Protein AF-A0A840ZJH7-F1 (afdb_monomer)

pLDDT: mean 78.41, std 18.19, range [48.03, 97.25]

Radius of gyration: 27.5 Å; Cα contacts (8 Å, |Δi|>4): 42; chains: 1; bounding box: 35×34×86 Å

Sequence (73 aa):
MTPTAAAFRRRAEQCRRFADQLDLSADPSVPALRDMAAEYEAAARALETPVPRFIDGPLTLRDREPDRRSTLR

Nearest PDB structures (foldseek):
  7sau-assembly1_D  TM=6.259E-01  e=1.509E+00  Schleiferia thermophila str. Yellowstone
  7ohu-assembly1_h  TM=4.222E-01  e=5.254E+00  Saccharomyces cerevisiae S288C

Secondary structure (DSSP, 8-state):
-PPPHHHHHHHHHHHHHHHHHS-TTT-THHHHHHHHHHHHHHHHHHHHS------------------------

Solvent-accessible surface area (backbone atoms only — not comparable to full-atom values): 4579 Å² total; per-residue (Å²): 135,84,89,45,40,68,59,27,43,53,51,18,51,51,27,44,54,52,34,68,71,42,61,84,88,76,49,84,57,38,63,56,28,49,50,52,17,52,53,24,44,52,53,18,47,60,68,67,48,75,74,79,75,77,75,81,64,82,85,74,81,71,80,78,80,78,83,86,72,80,81,91,132

Foldseek 3Di:
DDDALVNLQVQLVVLVVVLVVDPVVDDPCNVVSNVSSVVSNVVSCVRVPDDPPPPCDPPPPDDDDDDPDDDDD

Mean predicted aligned error: 13.68 Å

Structure (mmCIF, N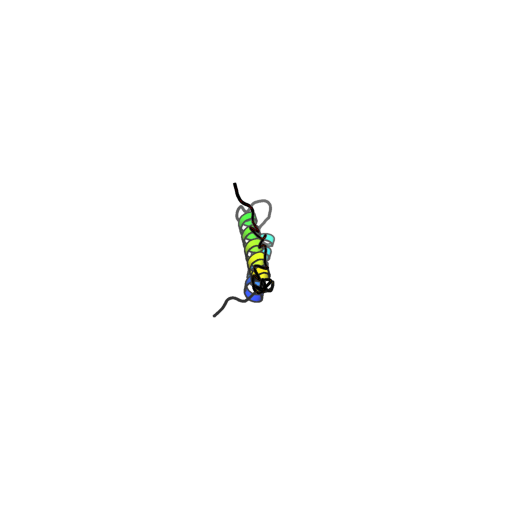/CA/C/O backbone):
data_AF-A0A840ZJH7-F1
#
_entry.id   AF-A0A840ZJH7-F1
#
loop_
_atom_site.group_PDB
_atom_site.id
_atom_site.type_symbol
_atom_site.label_atom_id
_atom_site.label_alt_id
_atom_site.label_comp_id
_atom_site.label_asym_id
_atom_site.label_entity_id
_atom_site.label_seq_id
_atom_site.pdbx_PDB_ins_code
_atom_site.Cartn_x
_atom_site.Cartn_y
_atom_site.Cartn_z
_atom_site.occupancy
_atom_site.B_iso_or_equiv
_atom_site.auth_seq_id
_atom_site.auth_comp_id
_atom_site.auth_asym_id
_atom_site.auth_atom_id
_atom_site.pdbx_PDB_model_num
ATOM 1 N N . MET A 1 1 ? 21.042 6.338 -2.336 1.00 58.88 1 MET A N 1
ATOM 2 C CA . MET A 1 1 ? 20.482 5.002 -2.651 1.00 58.88 1 MET A CA 1
ATOM 3 C C . MET A 1 1 ? 19.226 5.203 -3.477 1.00 58.88 1 MET A C 1
ATOM 5 O O . MET A 1 1 ? 18.390 5.997 -3.066 1.00 58.88 1 MET A O 1
ATOM 9 N N . THR A 1 2 ? 19.106 4.545 -4.629 1.00 71.81 2 THR A N 1
ATOM 10 C CA . THR A 1 2 ? 17.907 4.640 -5.476 1.00 71.81 2 THR A CA 1
ATOM 11 C C . THR A 1 2 ? 16.788 3.785 -4.876 1.00 71.81 2 THR A C 1
ATOM 13 O O . THR A 1 2 ? 17.045 2.625 -4.542 1.00 71.81 2 THR A O 1
ATOM 16 N N . PRO A 1 3 ? 15.568 4.317 -4.698 1.00 78.25 3 PRO A N 1
ATOM 17 C CA . PRO A 1 3 ? 14.445 3.523 -4.215 1.00 78.25 3 PRO A CA 1
ATOM 18 C C . PRO A 1 3 ? 14.085 2.426 -5.229 1.00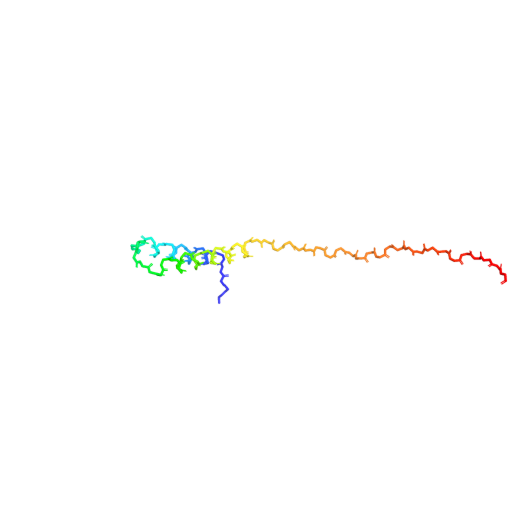 78.25 3 PRO A C 1
ATOM 20 O O . PRO A 1 3 ? 14.028 2.672 -6.431 1.00 78.25 3 PRO A O 1
ATOM 23 N N . THR A 1 4 ? 13.865 1.204 -4.739 1.00 92.25 4 THR A N 1
ATOM 24 C CA . THR A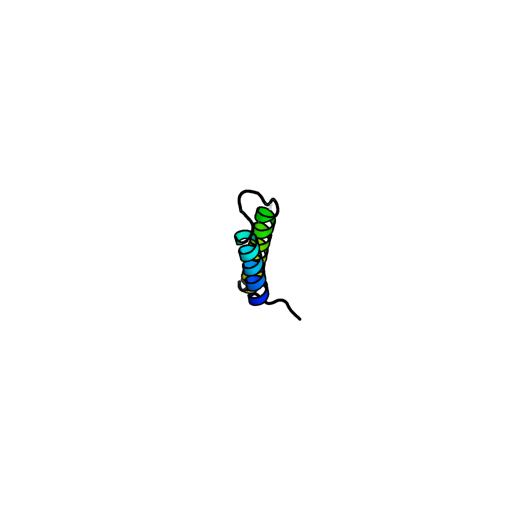 1 4 ? 13.513 0.034 -5.559 1.00 92.25 4 THR A CA 1
ATOM 25 C C . THR A 1 4 ? 12.024 -0.283 -5.448 1.00 92.25 4 THR A C 1
ATOM 27 O O . THR A 1 4 ? 11.390 0.027 -4.437 1.00 92.25 4 THR A O 1
ATOM 30 N N . ALA A 1 5 ? 11.463 -0.975 -6.443 1.00 93.12 5 ALA A N 1
ATOM 31 C CA . ALA A 1 5 ? 10.078 -1.447 -6.385 1.00 93.12 5 ALA A CA 1
ATOM 32 C C . ALA A 1 5 ? 9.810 -2.310 -5.135 1.00 93.12 5 ALA A C 1
ATOM 34 O O . ALA A 1 5 ? 8.785 -2.157 -4.474 1.00 93.12 5 ALA A O 1
ATOM 35 N N . ALA A 1 6 ? 10.779 -3.140 -4.732 1.00 94.25 6 ALA A N 1
ATOM 36 C CA . ALA A 1 6 ? 10.708 -3.925 -3.500 1.00 94.25 6 ALA A CA 1
ATOM 37 C C . ALA A 1 6 ? 10.622 -3.052 -2.234 1.00 94.25 6 ALA A C 1
ATOM 39 O O . ALA A 1 6 ? 9.882 -3.385 -1.306 1.00 94.25 6 ALA A O 1
ATOM 40 N N . ALA A 1 7 ? 11.343 -1.925 -2.189 1.00 94.50 7 ALA A N 1
ATOM 41 C CA . ALA A 1 7 ? 11.259 -0.987 -1.072 1.00 94.50 7 ALA A CA 1
ATOM 42 C C . ALA A 1 7 ? 9.867 -0.340 -0.983 1.00 94.50 7 ALA A C 1
ATOM 44 O O . ALA A 1 7 ? 9.323 -0.216 0.114 1.00 94.50 7 ALA A O 1
ATOM 45 N N . PHE A 1 8 ? 9.266 0.011 -2.123 1.00 95.88 8 PHE A N 1
ATOM 46 C CA . PHE A 1 8 ? 7.901 0.536 -2.172 1.00 95.88 8 PHE A CA 1
ATOM 47 C C . PHE A 1 8 ? 6.855 -0.501 -1.755 1.00 95.88 8 PHE A C 1
ATOM 49 O O . PHE A 1 8 ? 6.027 -0.211 -0.894 1.00 95.88 8 PHE A O 1
ATOM 56 N N . ARG A 1 9 ? 6.946 -1.740 -2.256 1.00 96.06 9 ARG A N 1
ATOM 57 C CA . ARG A 1 9 ? 6.057 -2.841 -1.838 1.00 96.06 9 ARG A CA 1
ATOM 58 C C . ARG A 1 9 ? 6.114 -3.081 -0.326 1.00 96.06 9 ARG A C 1
ATOM 60 O O . ARG A 1 9 ? 5.072 -3.214 0.309 1.00 96.06 9 ARG A O 1
ATOM 67 N N . ARG A 1 10 ? 7.317 -3.062 0.265 1.00 96.38 10 ARG A N 1
ATOM 68 C CA . ARG A 1 10 ? 7.495 -3.174 1.724 1.00 96.38 10 ARG A CA 1
ATOM 69 C C . ARG A 1 10 ? 6.791 -2.053 2.490 1.00 96.38 10 ARG A C 1
ATOM 71 O O . ARG A 1 10 ? 6.167 -2.327 3.509 1.00 96.38 10 ARG A O 1
ATOM 78 N N . ARG A 1 11 ? 6.871 -0.808 2.009 1.00 96.00 11 ARG A N 1
ATOM 79 C CA . ARG A 1 11 ? 6.173 0.327 2.637 1.00 96.00 11 ARG A CA 1
ATOM 80 C C . ARG A 1 11 ? 4.655 0.210 2.507 1.00 96.00 11 ARG A C 1
ATOM 82 O O . ARG A 1 11 ? 3.960 0.410 3.495 1.00 96.00 11 ARG A O 1
ATOM 89 N N . ALA A 1 12 ? 4.147 -0.197 1.342 1.00 96.75 12 ALA A N 1
ATOM 90 C CA . ALA A 1 12 ? 2.718 -0.451 1.151 1.00 96.75 12 ALA A CA 1
ATOM 91 C C . ALA A 1 12 ? 2.187 -1.520 2.120 1.00 96.75 12 ALA A C 1
ATOM 93 O O . ALA A 1 12 ? 1.110 -1.386 2.696 1.00 96.75 12 ALA A O 1
ATOM 94 N N . GLU A 1 13 ? 2.955 -2.591 2.322 1.00 96.94 13 GLU A N 1
ATOM 95 C CA . GLU A 1 13 ? 2.609 -3.645 3.274 1.00 96.94 13 GLU A CA 1
ATOM 96 C C . GLU A 1 13 ? 2.623 -3.151 4.727 1.00 96.94 13 GLU A C 1
ATOM 98 O O . GLU A 1 13 ? 1.719 -3.489 5.486 1.00 96.94 13 GLU A O 1
ATOM 103 N N . GLN A 1 14 ? 3.588 -2.309 5.109 1.00 96.56 14 GLN A N 1
ATOM 104 C CA . GLN A 1 14 ? 3.602 -1.675 6.433 1.00 96.56 14 GLN A CA 1
ATOM 105 C C . GLN A 1 14 ? 2.361 -0.808 6.665 1.00 96.56 14 GLN A C 1
ATOM 107 O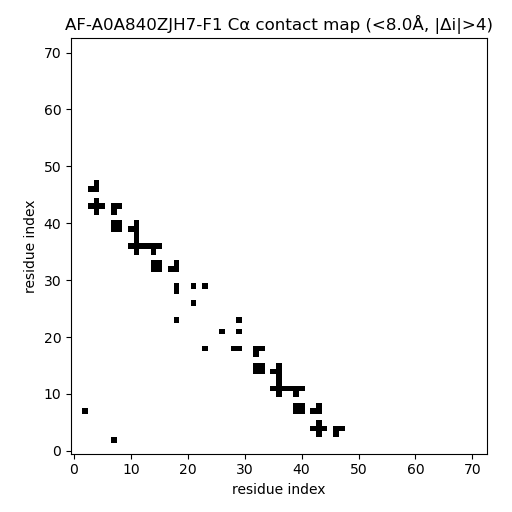 O . GLN A 1 14 ? 1.726 -0.944 7.707 1.00 96.56 14 GLN A O 1
ATOM 112 N N . CYS A 1 15 ? 1.976 0.022 5.692 1.00 95.00 15 CYS A N 1
ATOM 113 C CA . CYS A 1 15 ? 0.771 0.847 5.783 1.00 95.00 15 CYS A CA 1
ATOM 114 C C . CYS A 1 15 ? -0.495 -0.001 5.978 1.00 95.00 15 CYS A C 1
ATOM 116 O O . CYS A 1 15 ? -1.313 0.322 6.835 1.00 95.00 15 CYS A O 1
ATOM 118 N N . ARG A 1 16 ? -0.625 -1.121 5.252 1.00 94.19 16 ARG A N 1
ATOM 119 C CA . ARG A 1 16 ? -1.746 -2.060 5.435 1.00 94.19 16 ARG A CA 1
ATOM 120 C C . ARG A 1 16 ? -1.757 -2.694 6.816 1.00 94.19 16 ARG A C 1
ATOM 122 O O . ARG A 1 16 ? -2.779 -2.651 7.481 1.00 94.19 16 ARG A O 1
ATOM 129 N N . ARG A 1 17 ? -0.612 -3.201 7.281 1.00 94.38 17 ARG A N 1
ATOM 130 C CA . ARG A 1 17 ? -0.510 -3.800 8.620 1.00 94.38 17 ARG A CA 1
ATOM 131 C C . ARG A 1 17 ? -0.871 -2.806 9.718 1.00 94.38 17 ARG A C 1
ATOM 133 O O . ARG A 1 17 ? -1.539 -3.193 10.665 1.00 94.38 17 ARG A O 1
ATOM 140 N N . PHE A 1 18 ? -0.459 -1.544 9.591 1.00 92.75 18 PHE A N 1
ATOM 141 C CA . PHE A 1 18 ? -0.874 -0.509 10.536 1.00 92.75 18 PHE A CA 1
ATOM 142 C C . PHE A 1 18 ? -2.375 -0.240 10.455 1.00 92.75 18 PHE A C 1
ATOM 144 O O . PHE A 1 18 ? -3.024 -0.200 11.491 1.00 92.75 18 PHE A O 1
ATOM 151 N N . ALA A 1 19 ? -2.946 -0.140 9.253 1.00 91.31 19 ALA A N 1
ATOM 152 C CA . ALA A 1 19 ? -4.388 0.028 9.090 1.00 91.31 19 ALA A CA 1
ATOM 153 C C . ALA A 1 19 ? -5.195 -1.152 9.667 1.00 91.31 19 ALA A C 1
ATOM 155 O O . ALA A 1 19 ? -6.263 -0.927 10.220 1.00 91.31 19 ALA A O 1
ATOM 156 N N . ASP A 1 20 ? -4.680 -2.381 9.565 1.00 89.94 20 ASP A N 1
ATOM 157 C CA . ASP A 1 20 ? -5.318 -3.595 10.091 1.00 89.94 20 ASP A CA 1
ATOM 158 C C . ASP A 1 20 ? -5.195 -3.719 11.620 1.00 89.94 20 ASP A C 1
ATOM 160 O O . ASP A 1 20 ? -6.022 -4.362 12.262 1.00 89.94 20 ASP A O 1
ATOM 164 N N . GLN A 1 21 ? -4.145 -3.136 12.209 1.00 89.88 21 GLN A N 1
ATOM 165 C CA . GLN A 1 21 ? -3.940 -3.094 13.662 1.00 89.88 21 GLN A CA 1
ATOM 166 C C . GLN A 1 21 ? -4.795 -2.031 14.351 1.00 89.88 21 GLN A C 1
ATOM 168 O O . GLN A 1 21 ? -5.049 -2.137 15.552 1.00 89.88 21 GLN A O 1
ATOM 173 N N . LEU A 1 22 ? -5.206 -1.004 13.613 1.00 87.00 22 LEU A N 1
ATOM 174 C CA . LEU A 1 22 ? -6.118 0.014 14.104 1.00 87.00 22 LEU A CA 1
ATOM 175 C C . LEU A 1 22 ? -7.549 -0.518 14.043 1.00 87.00 22 LEU A C 1
ATOM 177 O O . LEU A 1 22 ? -7.946 -1.177 13.082 1.00 87.00 22 LEU A O 1
ATOM 181 N N . ASP A 1 23 ? -8.338 -0.225 15.074 1.00 74.56 23 ASP A N 1
ATOM 182 C CA . ASP A 1 23 ? -9.760 -0.550 15.063 1.00 74.56 23 ASP A CA 1
ATOM 183 C C . ASP A 1 23 ? -10.439 0.242 13.931 1.00 74.56 23 ASP A C 1
ATOM 185 O O . ASP A 1 23 ? -10.610 1.465 14.009 1.00 74.56 23 ASP A O 1
ATOM 189 N N . LEU A 1 24 ? -10.789 -0.477 12.856 1.00 63.62 24 LEU A N 1
ATOM 190 C CA . LEU A 1 24 ? -11.327 0.038 11.588 1.00 63.62 24 LEU A CA 1
ATOM 191 C C . LEU A 1 24 ? -12.555 0.944 11.763 1.00 63.62 24 LEU A C 1
ATOM 193 O O . LEU A 1 24 ? -12.893 1.704 10.857 1.00 63.62 24 LEU A O 1
ATOM 197 N N . SER A 1 25 ? -13.228 0.841 12.907 1.00 60.53 25 SER A N 1
ATOM 198 C CA . SER A 1 25 ? -14.457 1.561 13.237 1.00 60.53 25 SER A CA 1
ATOM 199 C C . SER A 1 25 ? -14.221 2.998 13.708 1.00 60.53 25 SER A C 1
ATOM 201 O O . SER A 1 25 ? -15.133 3.818 13.620 1.00 60.53 25 SER A O 1
ATOM 203 N N . ALA A 1 26 ? -13.042 3.289 14.268 1.00 71.06 26 ALA A N 1
ATOM 204 C CA . ALA A 1 26 ? -12.844 4.469 15.111 1.00 71.06 26 ALA A CA 1
ATOM 205 C C . ALA A 1 26 ? -11.672 5.360 14.685 1.00 71.06 26 ALA A C 1
ATOM 207 O O . ALA A 1 26 ? -11.677 6.546 15.020 1.00 71.06 26 ALA A O 1
ATOM 208 N N . ASP A 1 27 ? -10.679 4.827 13.966 1.00 84.94 27 ASP A N 1
ATOM 209 C CA . ASP A 1 27 ? -9.459 5.583 13.691 1.00 84.94 27 ASP A CA 1
ATOM 210 C C . ASP A 1 27 ? -9.504 6.322 12.331 1.00 84.94 27 ASP A C 1
ATOM 212 O O . ASP A 1 27 ? -9.515 5.687 11.268 1.00 84.94 27 ASP A O 1
ATOM 216 N N . PRO A 1 28 ? -9.483 7.671 12.326 1.00 87.94 28 PRO A N 1
ATOM 217 C CA . PRO A 1 28 ? -9.533 8.471 11.103 1.00 87.94 28 PRO A CA 1
ATOM 218 C C . PRO A 1 28 ? -8.266 8.368 10.238 1.00 87.94 28 PRO A C 1
ATOM 220 O O . PRO A 1 28 ? -8.260 8.868 9.114 1.00 87.94 28 PRO A O 1
ATOM 223 N N . SER A 1 29 ? -7.191 7.737 10.720 1.00 89.88 29 SER A N 1
ATOM 224 C CA . SER A 1 29 ? -5.962 7.510 9.952 1.00 89.88 29 SER A CA 1
ATOM 225 C C . SER A 1 29 ? -6.026 6.275 9.049 1.00 89.88 29 SER A C 1
ATOM 227 O O . SER A 1 29 ? -5.235 6.176 8.111 1.00 89.88 29 SER A O 1
ATOM 229 N N . VAL A 1 30 ? -6.985 5.362 9.260 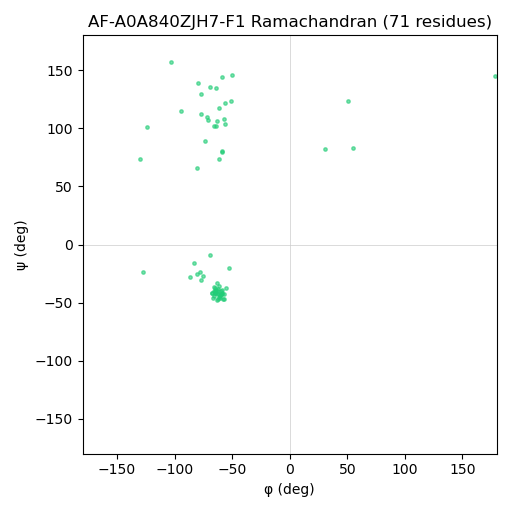1.00 91.50 30 VAL A N 1
ATOM 230 C CA . VAL A 1 30 ? -7.139 4.142 8.444 1.00 91.50 30 VAL A CA 1
ATOM 231 C C . VAL A 1 30 ? -7.324 4.452 6.950 1.00 91.50 30 VAL A C 1
ATOM 233 O O . VAL A 1 30 ? -6.620 3.836 6.144 1.00 91.50 30 VAL A O 1
ATOM 236 N N . PRO A 1 31 ? -8.196 5.396 6.531 1.00 92.88 31 PRO A N 1
ATOM 237 C CA . PRO A 1 31 ? -8.289 5.800 5.127 1.00 92.88 31 PRO A CA 1
ATOM 238 C C . PRO A 1 31 ? -6.956 6.319 4.577 1.00 92.88 31 PRO A C 1
ATOM 240 O O . PRO A 1 31 ? -6.495 5.833 3.549 1.00 92.88 31 PRO A O 1
ATOM 243 N N . ALA A 1 32 ? -6.276 7.206 5.311 1.00 93.94 32 ALA A N 1
ATOM 244 C CA . ALA A 1 32 ? -4.995 7.769 4.886 1.00 93.94 32 ALA A CA 1
ATOM 245 C C . ALA A 1 32 ? -3.901 6.695 4.739 1.00 93.94 32 ALA A C 1
ATOM 247 O O . ALA A 1 32 ? -3.134 6.710 3.778 1.00 93.94 32 ALA A O 1
ATOM 248 N N . LEU A 1 33 ? -3.844 5.717 5.649 1.00 94.00 33 LEU A N 1
ATOM 249 C CA . LEU A 1 33 ? -2.915 4.587 5.558 1.00 94.00 33 LEU A CA 1
ATOM 250 C C . LEU A 1 33 ? -3.206 3.702 4.339 1.00 94.00 33 LEU A C 1
ATOM 252 O O . LEU A 1 33 ? -2.274 3.217 3.693 1.00 94.00 33 LEU A O 1
ATOM 256 N N . ARG A 1 34 ? -4.483 3.500 4.002 1.00 94.12 34 ARG A N 1
ATOM 257 C CA . ARG A 1 34 ? -4.883 2.752 2.801 1.00 94.12 34 ARG A CA 1
ATOM 258 C C . ARG A 1 34 ? -4.517 3.499 1.520 1.00 94.12 34 ARG A C 1
ATOM 260 O O . ARG A 1 34 ? -3.979 2.870 0.609 1.00 94.12 34 ARG A O 1
ATOM 267 N N . ASP A 1 35 ? -4.720 4.811 1.485 1.00 96.00 35 ASP A N 1
ATOM 268 C CA . ASP A 1 35 ? -4.334 5.657 0.352 1.00 96.00 35 ASP A CA 1
ATOM 269 C C . ASP A 1 35 ? -2.813 5.633 0.145 1.00 96.00 35 ASP A C 1
ATOM 271 O O . ASP A 1 35 ? -2.334 5.333 -0.951 1.00 96.00 35 ASP A O 1
ATOM 275 N N . MET A 1 36 ? -2.035 5.797 1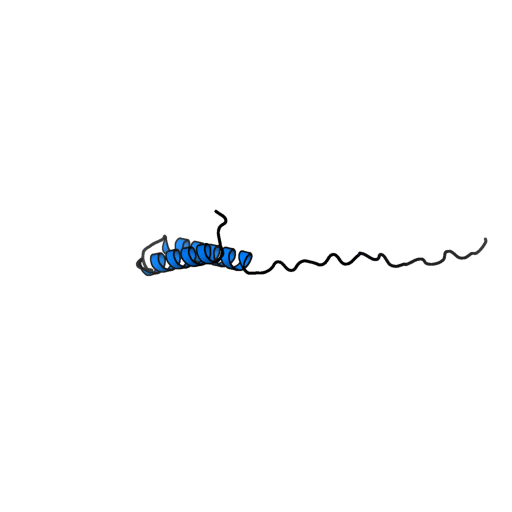.220 1.00 96.75 36 MET A N 1
ATOM 276 C CA . MET A 1 36 ? -0.573 5.680 1.167 1.00 96.75 36 MET A CA 1
ATOM 277 C C . MET A 1 36 ? -0.110 4.303 0.673 1.00 96.75 36 MET A C 1
ATOM 279 O O . MET A 1 36 ? 0.858 4.201 -0.085 1.00 96.75 36 MET A O 1
ATOM 283 N N . ALA A 1 37 ? -0.786 3.224 1.083 1.00 97.25 37 ALA A N 1
ATOM 284 C CA . ALA A 1 37 ? -0.470 1.890 0.587 1.00 97.25 37 ALA A CA 1
ATOM 285 C C . ALA A 1 37 ? -0.685 1.784 -0.932 1.00 97.25 37 ALA A C 1
ATOM 287 O O . ALA A 1 37 ? 0.166 1.225 -1.629 1.00 97.25 37 ALA A O 1
ATOM 288 N N . ALA A 1 38 ? -1.781 2.350 -1.446 1.00 96.56 38 ALA A N 1
ATOM 289 C CA . ALA A 1 38 ? -2.084 2.368 -2.874 1.00 96.56 38 ALA A CA 1
ATOM 290 C C . ALA A 1 38 ? -1.060 3.192 -3.676 1.00 96.56 38 ALA A C 1
ATOM 292 O O . ALA A 1 38 ? -0.590 2.738 -4.723 1.00 96.56 38 ALA A O 1
ATOM 293 N N . GLU A 1 39 ? -0.646 4.354 -3.165 1.00 97.25 39 GLU A N 1
ATOM 294 C CA . GLU A 1 39 ? 0.392 5.184 -3.791 1.00 97.25 39 GLU A CA 1
ATOM 295 C C . GLU A 1 39 ? 1.732 4.446 -3.900 1.00 97.25 39 GLU A C 1
ATOM 297 O O . GLU A 1 39 ? 2.378 4.452 -4.954 1.00 97.25 39 GLU A O 1
ATOM 302 N N . TYR A 1 40 ? 2.145 3.752 -2.837 1.00 97.25 40 TYR A N 1
ATOM 303 C CA . TYR A 1 40 ? 3.374 2.965 -2.864 1.00 97.25 40 TYR A CA 1
ATOM 304 C C . TYR A 1 40 ? 3.296 1.782 -3.834 1.00 97.25 40 TYR A C 1
ATOM 306 O O . TYR A 1 40 ? 4.282 1.484 -4.512 1.00 97.25 40 TYR A O 1
ATOM 314 N N . GLU A 1 41 ? 2.145 1.123 -3.964 1.00 96.62 41 GLU A N 1
ATOM 315 C CA . GLU A 1 41 ? 1.970 0.095 -4.994 1.00 96.62 41 GLU A CA 1
ATOM 316 C C . GLU A 1 41 ? 2.047 0.666 -6.408 1.00 96.62 41 GLU A C 1
ATOM 318 O O . GLU A 1 41 ? 2.689 0.064 -7.271 1.00 96.62 41 GLU A O 1
ATOM 323 N N . ALA A 1 42 ? 1.442 1.830 -6.649 1.00 94.88 42 ALA A N 1
ATOM 324 C CA . ALA A 1 42 ? 1.528 2.507 -7.937 1.00 94.88 42 ALA A CA 1
ATOM 325 C C . ALA A 1 42 ? 2.984 2.857 -8.284 1.00 94.88 42 ALA A C 1
ATOM 327 O O . ALA A 1 42 ? 3.434 2.581 -9.398 1.00 94.88 42 ALA A O 1
ATOM 328 N N . ALA A 1 43 ? 3.754 3.365 -7.317 1.00 93.62 43 ALA A N 1
ATOM 329 C CA . ALA A 1 43 ? 5.178 3.648 -7.490 1.00 93.62 43 ALA A CA 1
ATOM 330 C C . ALA A 1 43 ? 5.999 2.378 -7.781 1.00 93.62 43 ALA A C 1
ATOM 332 O O . ALA A 1 43 ? 6.858 2.384 -8.664 1.00 93.62 43 ALA A O 1
ATOM 333 N N . ALA A 1 44 ? 5.716 1.266 -7.092 1.00 95.06 44 ALA A N 1
ATOM 334 C CA . ALA A 1 44 ? 6.362 -0.014 -7.376 1.00 95.06 44 ALA A CA 1
ATOM 335 C C . ALA A 1 44 ? 6.066 -0.496 -8.805 1.00 95.06 44 ALA A C 1
ATOM 337 O O . ALA A 1 44 ? 6.986 -0.881 -9.527 1.00 95.06 44 ALA A O 1
ATOM 338 N N . ARG A 1 45 ? 4.800 -0.413 -9.238 1.00 93.38 45 ARG A N 1
ATOM 339 C CA . ARG A 1 45 ? 4.384 -0.787 -10.598 1.00 93.38 45 ARG A CA 1
ATOM 340 C C . ARG A 1 45 ? 5.024 0.100 -11.657 1.00 93.38 45 ARG A C 1
ATOM 342 O O . ARG A 1 45 ? 5.425 -0.418 -12.692 1.00 93.38 45 ARG A O 1
ATOM 349 N N . ALA A 1 46 ? 5.153 1.401 -11.411 1.00 91.38 46 ALA A N 1
ATOM 350 C CA . ALA A 1 46 ? 5.795 2.326 -12.344 1.00 91.38 46 ALA A CA 1
ATOM 351 C C . ALA A 1 46 ? 7.281 1.998 -12.570 1.00 91.38 46 ALA A C 1
ATOM 353 O O . ALA A 1 46 ? 7.785 2.175 -13.674 1.00 91.38 46 ALA A O 1
ATOM 354 N N . LEU A 1 47 ? 7.971 1.485 -11.545 1.00 89.69 47 LEU A N 1
ATOM 355 C CA . LEU A 1 47 ? 9.364 1.045 -11.662 1.00 89.69 47 LEU A CA 1
ATOM 356 C C . LEU A 1 47 ? 9.519 -0.313 -12.356 1.00 89.69 47 LEU A C 1
ATOM 358 O O . LEU A 1 47 ? 10.550 -0.571 -12.972 1.00 89.69 47 LEU A O 1
ATOM 362 N N . GLU A 1 48 ? 8.531 -1.194 -12.219 1.00 88.44 48 GLU A N 1
ATOM 363 C CA . GLU A 1 48 ? 8.548 -2.531 -12.821 1.00 88.44 48 GLU A CA 1
ATOM 364 C C . GLU A 1 48 ? 8.004 -2.548 -14.245 1.00 88.44 48 GLU A C 1
ATOM 366 O O . GLU A 1 48 ? 8.393 -3.409 -15.028 1.00 88.44 48 GLU A O 1
ATOM 371 N N . THR A 1 49 ? 7.107 -1.620 -14.579 1.00 81.19 49 THR A N 1
ATOM 372 C CA . THR A 1 49 ? 6.557 -1.494 -15.925 1.00 81.19 49 THR A CA 1
ATOM 373 C C . THR A 1 49 ? 7.656 -0.929 -16.816 1.00 81.19 49 THR A C 1
ATOM 375 O O . THR A 1 49 ? 8.006 0.246 -16.671 1.00 81.19 49 THR A O 1
ATOM 378 N N . PRO A 1 50 ? 8.223 -1.717 -17.746 1.00 66.50 50 PRO A N 1
ATOM 379 C CA . PRO A 1 50 ? 9.113 -1.148 -18.736 1.00 66.50 50 PRO A CA 1
ATOM 380 C C . PRO A 1 50 ? 8.298 -0.131 -19.532 1.00 66.50 50 PRO A C 1
ATOM 382 O O . PRO A 1 50 ? 7.304 -0.487 -20.166 1.00 66.50 50 PRO A O 1
ATOM 385 N N . VAL A 1 51 ? 8.694 1.142 -19.465 1.00 62.66 51 VAL A N 1
ATOM 386 C CA . VAL A 1 51 ? 8.118 2.189 -20.312 1.00 62.66 51 VAL A CA 1
ATOM 387 C C . VAL A 1 51 ? 8.177 1.668 -21.747 1.00 62.66 51 VAL A C 1
ATOM 389 O O . VAL A 1 51 ? 9.277 1.313 -22.195 1.00 62.66 51 VAL A O 1
ATOM 392 N N . PRO A 1 52 ? 7.045 1.581 -22.471 1.00 57.88 52 PRO A N 1
ATOM 393 C CA . PRO A 1 52 ? 7.079 1.280 -23.887 1.00 57.88 52 PRO A CA 1
ATOM 394 C C . PRO A 1 52 ? 7.949 2.353 -24.523 1.00 57.88 52 PRO A C 1
ATOM 396 O O . PRO A 1 52 ? 7.581 3.527 -24.564 1.00 57.88 52 PRO A O 1
ATOM 399 N N . ARG A 1 53 ? 9.155 1.971 -24.945 1.00 59.31 53 ARG A N 1
ATOM 400 C CA . ARG A 1 53 ? 9.972 2.833 -25.783 1.00 59.31 53 ARG A CA 1
ATOM 401 C C . ARG A 1 53 ? 9.169 2.964 -27.062 1.00 59.31 53 ARG A C 1
ATOM 403 O O . ARG A 1 53 ? 9.121 2.018 -27.845 1.00 59.31 53 ARG A O 1
ATOM 410 N N . PHE A 1 54 ? 8.482 4.089 -27.228 1.00 59.88 54 PHE A N 1
ATOM 411 C CA . PHE A 1 54 ? 8.026 4.503 -28.538 1.00 59.88 54 PHE A CA 1
ATOM 412 C C . PHE A 1 54 ? 9.290 4.549 -29.386 1.00 59.88 54 PHE A C 1
ATOM 414 O O . PHE A 1 54 ? 10.166 5.385 -29.185 1.00 59.88 54 PHE A O 1
ATOM 421 N N . ILE A 1 55 ? 9.457 3.531 -30.225 1.00 53.22 55 ILE A N 1
ATOM 422 C CA . ILE A 1 55 ? 10.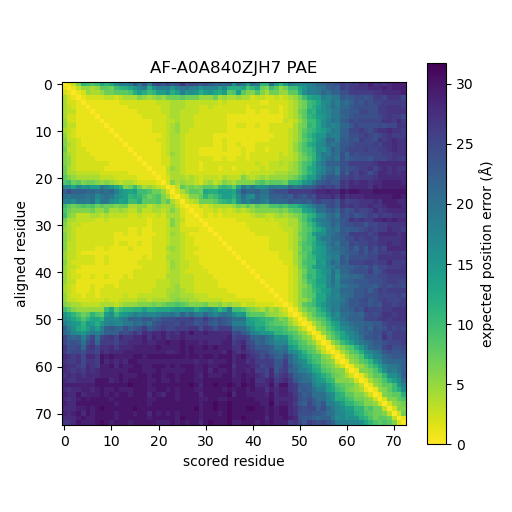471 3.548 -31.258 1.00 53.22 55 ILE A CA 1
ATOM 423 C C . ILE A 1 55 ? 9.995 4.665 -32.175 1.00 53.22 55 ILE A C 1
ATOM 425 O O . ILE A 1 55 ? 9.031 4.476 -32.917 1.00 53.22 55 ILE A O 1
ATOM 429 N N . ASP A 1 56 ? 10.625 5.834 -32.067 1.00 52.16 56 ASP A N 1
ATOM 430 C CA . ASP A 1 56 ? 10.647 6.837 -33.125 1.00 52.16 56 ASP A CA 1
ATOM 431 C C . ASP A 1 56 ? 11.271 6.160 -34.353 1.00 52.16 56 ASP A C 1
ATOM 433 O O . ASP A 1 56 ? 12.469 6.239 -34.625 1.00 52.16 56 ASP A O 1
ATOM 437 N N . GLY A 1 57 ? 10.451 5.384 -35.062 1.00 50.50 57 GLY A N 1
ATOM 438 C CA . GLY A 1 57 ? 10.734 4.993 -36.427 1.00 50.50 57 GLY A CA 1
ATOM 439 C C . GLY A 1 57 ? 10.872 6.274 -37.247 1.00 50.50 57 GLY A C 1
ATOM 440 O O . GLY A 1 57 ? 10.173 7.251 -36.968 1.00 50.50 57 GLY A O 1
ATOM 441 N N . PRO A 1 58 ? 11.773 6.313 -38.240 1.00 48.03 58 PRO A N 1
ATOM 442 C CA . PRO A 1 58 ? 11.989 7.520 -39.017 1.00 48.03 58 PRO A CA 1
ATOM 443 C C . PRO A 1 58 ? 10.655 7.947 -39.629 1.00 48.03 58 PRO A C 1
ATOM 445 O O . PRO A 1 58 ? 10.037 7.176 -40.370 1.00 48.03 58 PRO A O 1
ATOM 448 N N . LEU A 1 59 ? 10.222 9.173 -39.313 1.00 54.28 59 LEU A N 1
ATOM 449 C CA . LEU A 1 59 ? 9.165 9.889 -40.020 1.00 54.28 59 LEU A CA 1
ATOM 450 C C . LEU A 1 59 ? 9.605 10.037 -41.480 1.00 54.28 59 LEU A C 1
ATOM 452 O O . LEU A 1 59 ? 10.124 11.064 -41.908 1.00 54.28 59 LEU A O 1
ATOM 456 N N . THR A 1 60 ? 9.435 8.973 -42.258 1.00 55.34 60 THR A N 1
ATOM 457 C CA . THR A 1 60 ? 9.500 9.041 -43.707 1.00 55.34 60 THR A CA 1
ATOM 458 C C . THR A 1 60 ? 8.219 9.731 -44.134 1.00 55.34 60 THR A C 1
ATOM 460 O O . THR A 1 60 ? 7.183 9.108 -44.358 1.00 55.34 60 THR A O 1
ATOM 463 N N . LEU A 1 61 ? 8.303 11.060 -44.194 1.00 54.62 61 LEU A N 1
ATOM 464 C CA . LEU A 1 61 ? 7.387 11.929 -44.912 1.00 54.62 61 LEU A CA 1
ATOM 465 C C . LEU A 1 61 ? 7.477 11.548 -46.400 1.00 54.62 61 LEU A C 1
ATOM 467 O O . LEU A 1 61 ? 8.143 12.204 -47.196 1.00 54.62 61 LEU A O 1
ATOM 471 N N . ARG A 1 62 ? 6.898 10.400 -46.759 1.00 54.66 62 ARG A N 1
ATOM 472 C CA . ARG A 1 62 ? 6.769 9.972 -48.145 1.00 54.66 62 ARG A CA 1
ATOM 473 C C . ARG A 1 62 ? 5.740 10.874 -48.810 1.00 54.66 62 ARG A C 1
ATOM 475 O O . ARG A 1 62 ? 4.547 10.772 -48.542 1.00 54.66 62 ARG A O 1
ATOM 482 N N . ASP A 1 63 ? 6.264 11.748 -49.656 1.00 56.16 63 ASP A N 1
ATOM 483 C CA . ASP A 1 63 ? 5.878 11.775 -51.063 1.00 56.16 63 ASP A CA 1
ATOM 484 C C . ASP A 1 63 ? 4.366 11.921 -51.311 1.00 56.16 63 ASP A C 1
ATOM 486 O O . ASP A 1 63 ? 3.628 10.961 -51.535 1.00 56.16 63 ASP A O 1
ATOM 490 N N . ARG A 1 64 ? 3.895 13.169 -51.265 1.00 49.41 64 ARG A N 1
ATOM 491 C CA . ARG A 1 64 ? 2.719 13.586 -52.034 1.00 49.41 64 ARG A CA 1
ATOM 492 C C . ARG A 1 64 ? 3.057 14.851 -52.799 1.00 49.41 64 ARG A C 1
ATOM 494 O O . ARG A 1 64 ? 2.612 15.945 -52.463 1.00 49.41 64 ARG A O 1
ATOM 501 N N . GLU A 1 65 ? 3.845 14.670 -53.846 1.00 60.69 65 GLU A N 1
ATOM 502 C CA . GLU A 1 65 ? 3.719 15.516 -55.023 1.00 60.69 65 GLU A CA 1
ATOM 503 C 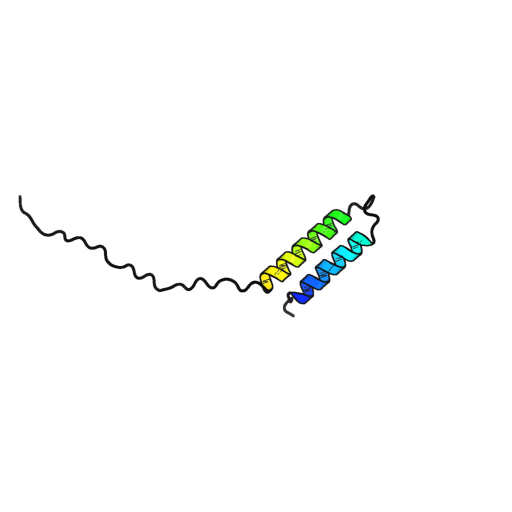C . GLU A 1 65 ? 2.379 15.180 -55.706 1.00 60.69 65 GLU A C 1
ATOM 505 O O . GLU A 1 65 ? 2.009 14.008 -55.822 1.00 60.69 65 GLU A O 1
ATOM 510 N N . PRO A 1 66 ? 1.611 16.189 -56.135 1.00 53.03 66 PRO A N 1
ATOM 511 C CA . PRO A 1 66 ? 1.038 16.073 -57.464 1.00 53.03 66 PRO A CA 1
ATOM 512 C C . PRO A 1 66 ? 1.442 17.282 -58.306 1.00 53.03 66 PRO A C 1
ATOM 514 O O . PRO A 1 66 ? 0.904 18.381 -58.165 1.00 53.03 66 PRO A O 1
ATOM 517 N N . ASP A 1 67 ? 2.437 17.048 -59.163 1.00 59.22 67 ASP A N 1
ATOM 518 C CA . ASP A 1 67 ? 2.401 17.323 -60.601 1.00 59.22 67 ASP A CA 1
ATOM 519 C C . ASP A 1 67 ? 1.508 18.516 -60.997 1.00 59.22 67 ASP A C 1
ATOM 521 O O . ASP A 1 67 ? 0.369 18.360 -61.439 1.00 59.22 67 ASP A O 1
ATOM 525 N N . ARG A 1 68 ? 2.028 19.747 -60.888 1.00 60.34 68 ARG A N 1
ATOM 526 C CA . ARG A 1 68 ? 1.463 20.889 -61.631 1.00 60.34 68 ARG A CA 1
ATOM 527 C C . ARG A 1 68 ? 1.985 20.865 -63.060 1.00 60.34 68 ARG A C 1
ATOM 529 O O . ARG A 1 68 ? 2.719 21.751 -63.500 1.00 60.34 68 ARG A O 1
ATOM 536 N N . ARG A 1 69 ? 1.592 19.834 -63.800 1.00 56.44 69 ARG A N 1
ATOM 537 C CA . ARG A 1 69 ? 1.781 19.778 -65.242 1.00 56.44 69 ARG A CA 1
ATOM 538 C C . ARG A 1 69 ? 0.733 20.670 -65.898 1.00 56.44 69 ARG A C 1
ATOM 540 O O . ARG A 1 69 ? -0.446 20.359 -65.879 1.00 56.44 69 ARG A O 1
ATOM 547 N N . SER A 1 70 ? 1.226 21.761 -66.487 1.00 52.28 70 SER A N 1
ATOM 548 C CA . SER A 1 70 ? 0.740 22.398 -67.720 1.00 52.28 70 SER A CA 1
ATOM 549 C C . SER A 1 70 ? -0.758 22.702 -67.839 1.00 52.28 70 SER A C 1
ATOM 551 O O . SER A 1 70 ? -1.571 21.797 -67.953 1.00 52.28 70 SER A O 1
ATOM 553 N N . THR A 1 71 ? -1.117 23.963 -68.084 1.00 51.28 71 THR A N 1
ATOM 554 C CA . THR A 1 71 ? -1.527 24.404 -69.437 1.00 51.28 71 THR A CA 1
ATOM 555 C C . THR A 1 71 ? -1.929 25.878 -69.454 1.00 51.28 71 THR A C 1
ATOM 557 O O . THR A 1 71 ? -2.464 26.419 -68.494 1.00 51.28 71 THR A O 1
ATOM 560 N N . LEU A 1 72 ? -1.597 26.504 -70.582 1.00 51.34 72 LEU A N 1
ATOM 561 C CA . LEU A 1 72 ? -1.847 27.882 -70.970 1.00 51.34 72 LEU A CA 1
ATOM 562 C C . LEU A 1 72 ? -3.308 28.319 -70.783 1.00 51.34 72 LEU A C 1
ATOM 564 O O . LEU A 1 72 ? -4.217 27.564 -71.136 1.00 51.34 72 LEU A O 1
A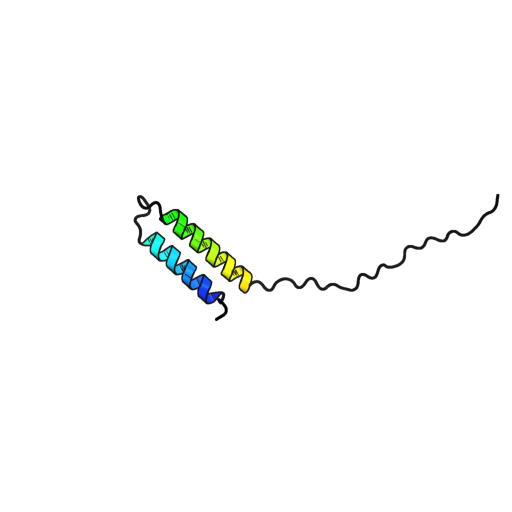TOM 568 N N . ARG A 1 73 ? -3.501 29.591 -70.424 1.00 48.44 73 ARG A N 1
ATOM 569 C CA . ARG A 1 73 ? -4.387 30.521 -71.139 1.00 48.44 73 ARG A CA 1
ATOM 570 C C . ARG A 1 73 ? -4.018 31.964 -70.833 1.00 48.44 73 ARG A C 1
ATOM 572 O O . ARG A 1 73 ? -3.682 32.236 -69.663 1.00 48.44 73 ARG A O 1
#

Organism: NCBI:txid29428